Protein AF-A0A6F9AMA6-F1 (afdb_monomer_lite)

Structure (mmCIF, N/CA/C/O backbone):
data_AF-A0A6F9AMA6-F1
#
_entry.id   AF-A0A6F9AMA6-F1
#
loop_
_atom_site.group_PDB
_atom_site.id
_atom_site.type_symbol
_atom_site.label_atom_id
_atom_site.label_alt_id
_atom_site.label_comp_id
_atom_site.label_asym_id
_atom_site.label_entity_id
_atom_site.label_seq_id
_atom_site.pdbx_PDB_ins_code
_atom_site.Cartn_x
_atom_site.Cartn_y
_atom_site.Cartn_z
_atom_site.occupancy
_atom_site.B_iso_or_equiv
_atom_site.auth_seq_id
_atom_site.auth_comp_id
_atom_site.auth_asym_id
_atom_site.auth_atom_id
_atom_site.pdbx_PDB_model_num
ATOM 1 N N . MET A 1 1 ? 34.855 10.807 -24.164 1.00 31.39 1 MET A N 1
ATOM 2 C CA . MET A 1 1 ? 34.578 12.200 -23.757 1.00 31.39 1 MET A CA 1
ATOM 3 C C . MET A 1 1 ? 33.213 12.170 -23.118 1.00 31.39 1 MET A C 1
ATOM 5 O O . MET A 1 1 ? 32.211 12.140 -23.822 1.00 31.39 1 MET A O 1
ATOM 9 N N . ASP A 1 2 ? 33.213 12.041 -21.798 1.00 40.28 2 ASP A N 1
ATOM 10 C CA . ASP A 1 2 ? 32.018 11.778 -21.008 1.00 40.28 2 ASP A CA 1
ATOM 11 C C . ASP A 1 2 ? 31.290 13.099 -20.776 1.00 40.28 2 ASP A C 1
ATOM 13 O O . ASP A 1 2 ? 31.659 13.905 -19.923 1.00 40.28 2 ASP A O 1
ATOM 17 N N . GLY A 1 3 ? 30.286 13.355 -21.613 1.00 43.19 3 GLY A N 1
ATOM 18 C CA . GLY A 1 3 ? 29.369 14.466 -21.419 1.00 43.19 3 GLY A CA 1
ATOM 19 C C . GLY A 1 3 ? 28.413 14.133 -20.281 1.00 43.19 3 GLY A C 1
ATOM 20 O O . GLY A 1 3 ? 27.415 13.451 -20.494 1.00 43.19 3 GLY A O 1
ATOM 21 N N . LEU A 1 4 ? 28.718 14.608 -19.073 1.00 46.81 4 LEU A N 1
ATOM 22 C CA . LEU A 1 4 ? 27.750 14.699 -17.981 1.00 46.81 4 LEU A CA 1
ATOM 23 C C . LEU A 1 4 ? 26.674 15.714 -18.382 1.00 46.81 4 LEU A C 1
ATOM 25 O O . LEU A 1 4 ? 26.827 16.918 -18.174 1.00 46.81 4 LEU A O 1
ATOM 29 N N . ASN A 1 5 ? 25.585 15.234 -18.975 1.00 54.12 5 ASN A N 1
ATOM 30 C CA . ASN A 1 5 ? 24.432 16.078 -19.248 1.00 54.12 5 ASN A CA 1
ATOM 31 C C . ASN A 1 5 ? 23.622 16.229 -17.958 1.00 54.12 5 ASN A C 1
ATOM 33 O O . ASN A 1 5 ? 23.091 15.262 -17.411 1.00 54.12 5 ASN A O 1
ATOM 37 N N . GLN A 1 6 ? 23.534 17.462 -17.460 1.00 54.94 6 GLN A N 1
ATOM 38 C CA . GLN A 1 6 ? 22.714 17.774 -16.287 1.00 54.94 6 GLN A CA 1
ATOM 39 C C . GLN A 1 6 ? 21.224 17.557 -16.580 1.00 54.94 6 GLN A C 1
ATOM 41 O O . GLN A 1 6 ? 20.515 17.038 -15.727 1.00 54.94 6 GLN A O 1
ATOM 46 N N . TYR A 1 7 ? 20.769 17.878 -17.796 1.00 59.38 7 TYR A N 1
ATOM 47 C CA . TYR A 1 7 ? 19.388 17.696 -18.242 1.00 59.38 7 TYR A CA 1
ATOM 48 C C . TYR A 1 7 ? 19.372 17.054 -19.624 1.00 59.38 7 TYR A C 1
ATOM 50 O O . TYR A 1 7 ? 20.029 17.548 -20.542 1.00 59.38 7 TYR A O 1
ATOM 58 N N . LEU A 1 8 ? 18.611 15.972 -19.782 1.00 66.56 8 LEU A N 1
ATOM 59 C CA . LEU A 1 8 ? 18.489 15.276 -21.057 1.00 66.56 8 LEU A CA 1
ATOM 60 C C . LEU A 1 8 ? 17.025 14.925 -21.360 1.00 66.56 8 LEU A C 1
ATOM 62 O O . LEU A 1 8 ? 16.339 14.314 -20.540 1.00 66.56 8 LEU A O 1
ATOM 66 N N . TRP A 1 9 ? 16.561 15.309 -22.553 1.00 64.25 9 TRP A N 1
ATOM 67 C CA . TRP A 1 9 ? 15.231 14.987 -23.077 1.00 64.25 9 TRP A CA 1
ATOM 68 C C . TRP A 1 9 ? 15.382 14.138 -24.331 1.00 64.25 9 TRP A C 1
ATOM 70 O O . TRP A 1 9 ? 15.911 14.609 -25.339 1.00 64.25 9 TRP A O 1
ATOM 80 N N . VAL A 1 10 ? 14.968 12.875 -24.268 1.00 64.94 10 VAL A N 1
ATOM 81 C CA . VAL A 1 10 ? 15.164 11.926 -25.371 1.00 64.94 10 VAL A CA 1
ATOM 82 C C . VAL A 1 10 ? 13.891 11.114 -25.584 1.00 64.94 10 VAL A C 1
ATOM 84 O O . VAL A 1 10 ? 13.162 10.805 -24.647 1.00 64.94 10 VAL A O 1
ATOM 87 N N . ARG A 1 11 ? 13.593 10.781 -26.843 1.00 52.91 11 ARG A N 1
ATOM 88 C CA . ARG A 1 11 ? 12.438 9.942 -27.182 1.00 52.91 11 ARG A CA 1
ATOM 89 C C . ARG A 1 11 ? 12.659 8.491 -26.752 1.00 52.91 11 ARG A C 1
ATOM 91 O O . ARG A 1 11 ? 11.840 7.976 -26.000 1.00 52.91 11 ARG A O 1
ATOM 98 N N . ASP A 1 12 ? 13.783 7.921 -27.179 1.00 56.72 12 ASP A N 1
ATOM 99 C CA . ASP A 1 12 ? 14.223 6.559 -26.886 1.00 56.72 12 ASP A CA 1
ATOM 100 C C . ASP A 1 12 ? 15.689 6.618 -26.431 1.00 56.72 12 ASP A C 1
ATOM 102 O O . ASP A 1 12 ? 16.557 7.071 -27.181 1.00 56.72 12 ASP A O 1
ATOM 106 N N . LEU A 1 13 ? 15.974 6.218 -25.191 1.00 57.41 13 LEU A N 1
ATOM 107 C CA . LEU A 1 13 ? 17.335 6.190 -24.654 1.00 57.41 13 LEU A CA 1
ATOM 108 C C . LEU A 1 13 ? 17.743 4.743 -24.399 1.00 57.41 13 LEU A C 1
ATOM 110 O O . LEU A 1 13 ? 17.116 4.066 -23.591 1.00 57.41 13 LEU A O 1
ATOM 114 N N . MET A 1 14 ? 18.818 4.297 -25.051 1.00 48.88 14 MET A N 1
ATOM 115 C CA . MET A 1 14 ? 19.407 2.989 -24.760 1.00 48.88 14 MET A CA 1
ATOM 116 C C . MET A 1 14 ? 20.525 3.065 -23.713 1.00 48.88 14 MET A C 1
ATOM 118 O O . MET A 1 14 ? 20.631 2.147 -22.924 1.00 48.88 14 MET A O 1
ATOM 122 N N . ASN A 1 15 ? 21.330 4.140 -23.647 1.00 48.31 15 ASN A N 1
ATOM 123 C CA . ASN A 1 15 ? 22.438 4.265 -22.683 1.00 48.31 15 ASN A CA 1
ATOM 124 C C . ASN A 1 15 ? 22.703 5.724 -22.265 1.00 48.31 15 ASN A C 1
ATOM 126 O O . ASN A 1 15 ? 22.689 6.620 -23.110 1.00 48.31 15 ASN A O 1
ATOM 130 N N . GLY A 1 16 ? 23.016 5.951 -20.982 1.00 50.59 16 GLY A N 1
ATOM 131 C CA . GLY A 1 16 ? 23.499 7.236 -20.457 1.00 50.59 16 GLY A CA 1
ATOM 132 C C . GLY A 1 16 ? 23.526 7.301 -18.923 1.00 50.59 16 GLY A C 1
ATOM 133 O O . GLY A 1 16 ? 22.723 6.647 -18.264 1.00 50.59 16 GLY A O 1
ATOM 134 N N . LEU A 1 17 ? 24.439 8.101 -18.360 1.00 52.59 17 LEU A N 1
ATOM 135 C CA . LEU A 1 17 ? 24.443 8.504 -16.947 1.00 52.59 17 LEU A CA 1
ATOM 136 C C . LEU A 1 17 ? 23.973 9.956 -16.867 1.00 52.59 17 LEU A C 1
ATOM 138 O O . LEU A 1 17 ? 24.687 10.850 -17.318 1.00 52.59 17 LEU A O 1
ATOM 142 N N . ASN A 1 18 ? 22.784 10.195 -16.313 1.00 57.78 18 ASN A N 1
ATOM 143 C CA . ASN A 1 18 ? 22.209 11.535 -16.226 1.00 57.78 18 ASN A CA 1
ATOM 144 C C . ASN A 1 18 ? 21.747 11.837 -14.796 1.00 57.78 18 ASN A C 1
ATOM 146 O O . ASN A 1 18 ? 21.212 10.975 -14.098 1.00 57.78 18 ASN A O 1
ATOM 150 N N . GLN A 1 19 ? 21.918 13.088 -14.366 1.00 56.56 19 GLN A N 1
ATOM 151 C CA . GLN A 1 19 ? 21.361 13.546 -13.087 1.00 56.56 19 GLN A CA 1
ATOM 152 C C . GLN A 1 19 ? 19.839 13.708 -13.184 1.00 56.56 19 GLN A C 1
ATOM 154 O O . GLN A 1 19 ? 19.119 13.221 -12.311 1.00 56.56 19 GLN A O 1
ATOM 159 N N . TYR A 1 20 ? 19.361 14.315 -14.278 1.00 61.62 20 TYR A N 1
ATOM 160 C CA . TYR A 1 20 ? 17.943 14.490 -14.585 1.00 61.62 20 TYR A CA 1
ATOM 161 C C . TYR A 1 20 ? 17.642 14.024 -16.008 1.00 61.62 20 TYR A C 1
ATOM 163 O O . TYR A 1 20 ? 18.149 14.581 -16.987 1.00 61.62 20 TYR A O 1
ATOM 171 N N . LEU A 1 21 ? 16.792 13.006 -16.126 1.00 69.75 21 LEU A N 1
ATOM 172 C CA . LEU A 1 21 ? 16.452 12.398 -17.405 1.00 69.75 21 LEU A CA 1
ATOM 173 C C . LEU A 1 21 ? 14.937 12.307 -17.599 1.00 69.75 21 LEU A C 1
ATOM 175 O O . LEU A 1 21 ? 14.209 11.798 -16.744 1.00 69.75 21 LEU A O 1
ATOM 179 N N . TRP A 1 22 ? 14.484 12.758 -18.767 1.00 64.62 22 TRP A N 1
ATOM 180 C CA . TRP A 1 22 ? 13.109 12.604 -19.224 1.00 64.62 22 TRP A CA 1
ATOM 181 C C . TRP A 1 22 ? 13.093 11.772 -20.502 1.00 64.62 22 TRP A C 1
ATOM 183 O O . TRP A 1 22 ? 13.661 12.180 -21.520 1.00 64.62 22 TRP A O 1
ATOM 193 N N . VAL A 1 23 ? 12.439 10.612 -20.449 1.00 66.88 23 VAL A N 1
ATOM 194 C CA . VAL A 1 23 ? 12.288 9.727 -21.613 1.00 66.88 23 VAL A CA 1
ATOM 195 C C . VAL A 1 23 ? 10.825 9.394 -21.811 1.00 66.88 23 VAL A C 1
ATOM 197 O O . VAL A 1 23 ? 10.090 9.183 -20.847 1.00 66.88 23 VAL A O 1
ATOM 200 N N . ARG A 1 24 ? 10.380 9.339 -23.068 1.00 57.91 24 ARG A N 1
ATOM 201 C CA . ARG A 1 24 ? 9.013 8.912 -23.356 1.00 57.91 24 ARG A CA 1
ATOM 202 C C . ARG A 1 24 ? 8.857 7.428 -23.047 1.00 57.91 24 ARG A C 1
ATOM 204 O O . ARG A 1 24 ? 8.093 7.099 -22.149 1.00 57.91 24 ARG A O 1
ATOM 211 N N . ASP A 1 25 ? 9.615 6.572 -23.721 1.00 59.12 25 ASP A N 1
ATOM 212 C CA . ASP A 1 25 ? 9.529 5.123 -23.565 1.00 59.12 25 ASP A CA 1
ATOM 213 C C . ASP A 1 25 ? 10.938 4.561 -23.283 1.00 59.12 25 ASP A C 1
ATOM 215 O O . ASP A 1 25 ? 11.895 4.867 -23.993 1.00 59.12 25 ASP A O 1
ATOM 219 N N . LEU A 1 26 ? 11.090 3.771 -22.212 1.00 60.94 26 LEU A N 1
ATOM 220 C CA . LEU A 1 26 ? 12.363 3.140 -21.846 1.00 60.94 26 LEU A CA 1
ATOM 221 C C . LEU A 1 26 ? 12.225 1.617 -21.965 1.00 60.94 26 LEU A C 1
ATOM 223 O O . LEU A 1 26 ? 11.646 0.965 -21.093 1.00 60.94 26 LEU A O 1
ATOM 227 N N . MET A 1 27 ? 12.738 1.051 -23.061 1.00 53.25 27 MET A N 1
ATOM 228 C CA . MET A 1 27 ? 12.707 -0.391 -23.326 1.00 53.25 27 MET A CA 1
ATOM 229 C C . MET A 1 27 ? 14.087 -1.013 -23.110 1.00 53.25 27 MET A C 1
ATOM 231 O O . MET A 1 27 ? 15.073 -0.590 -23.706 1.00 53.25 27 MET A O 1
ATOM 235 N N . ASN A 1 28 ? 14.144 -2.037 -22.261 1.00 49.50 28 ASN A N 1
ATOM 236 C CA . ASN A 1 28 ? 15.360 -2.785 -21.968 1.00 49.50 28 ASN A CA 1
ATOM 237 C C . ASN A 1 28 ? 15.582 -3.824 -23.081 1.00 49.50 28 ASN A C 1
ATOM 239 O O . ASN A 1 28 ? 14.864 -4.823 -23.126 1.00 49.50 28 ASN A O 1
ATOM 243 N N . VAL A 1 29 ? 16.537 -3.601 -23.988 1.00 31.64 29 VAL A N 1
ATOM 244 C CA . VAL A 1 29 ? 16.927 -4.616 -24.979 1.00 31.64 29 VAL A CA 1
ATOM 245 C C . VAL A 1 29 ? 18.141 -5.372 -24.446 1.00 31.64 29 VAL A C 1
ATOM 247 O O . VAL A 1 29 ? 19.273 -4.927 -24.586 1.00 31.64 29 VAL A O 1
ATOM 250 N N . ASN A 1 30 ? 17.849 -6.545 -23.888 1.00 28.45 30 ASN A N 1
ATOM 251 C CA . ASN A 1 30 ? 18.756 -7.659 -23.620 1.00 28.45 30 ASN A CA 1
ATOM 252 C C . ASN A 1 30 ? 19.830 -7.497 -22.533 1.00 28.45 30 ASN A C 1
ATOM 254 O O . ASN A 1 30 ? 20.287 -6.422 -22.165 1.00 28.45 30 ASN A O 1
ATOM 258 N N . GLU A 1 31 ? 20.176 -8.661 -21.993 1.00 32.56 31 GLU A N 1
ATOM 259 C CA . GLU A 1 31 ? 21.103 -8.957 -20.908 1.00 32.56 31 GLU A CA 1
ATOM 260 C C . GLU A 1 31 ? 22.515 -8.390 -21.124 1.00 32.56 31 GLU A C 1
ATOM 262 O O . GLU A 1 31 ? 23.462 -9.102 -21.427 1.00 32.56 31 GLU A O 1
ATOM 267 N N . THR A 1 32 ? 22.685 -7.098 -20.889 1.00 27.45 32 THR A N 1
ATOM 268 C CA . THR A 1 32 ? 23.928 -6.509 -20.387 1.00 27.45 32 THR A CA 1
ATOM 269 C C . THR A 1 32 ? 23.502 -5.364 -19.495 1.00 27.45 32 THR A C 1
ATOM 271 O O . THR A 1 32 ? 22.968 -4.384 -19.998 1.00 27.45 32 THR A O 1
ATOM 274 N N . SER A 1 33 ? 23.657 -5.539 -18.181 1.00 32.12 33 SER A N 1
ATOM 275 C CA . SER A 1 33 ? 23.387 -4.576 -17.105 1.00 32.12 33 SER A CA 1
ATOM 276 C C . SER A 1 33 ? 23.297 -3.105 -17.551 1.00 32.12 33 SER A C 1
ATOM 278 O O . SER A 1 33 ? 24.264 -2.350 -17.427 1.00 32.12 33 SER A O 1
ATOM 280 N N . MET A 1 34 ? 22.129 -2.666 -18.029 1.00 34.59 34 MET A N 1
ATOM 281 C CA . MET A 1 34 ? 21.830 -1.250 -18.241 1.00 34.59 34 MET A CA 1
ATOM 282 C C . MET A 1 34 ? 21.480 -0.635 -16.883 1.00 34.59 34 MET A C 1
ATOM 284 O O . MET A 1 34 ? 20.354 -0.228 -16.609 1.00 34.59 34 MET A O 1
ATOM 288 N N . ASN A 1 35 ? 22.472 -0.609 -15.992 1.00 42.50 35 ASN A N 1
ATOM 289 C CA . ASN A 1 35 ? 22.416 0.062 -14.699 1.00 42.50 35 ASN A CA 1
ATOM 290 C C . ASN A 1 35 ? 22.639 1.562 -14.921 1.00 42.50 35 ASN A C 1
ATOM 292 O O . ASN A 1 35 ? 23.658 2.119 -14.516 1.00 42.50 35 ASN A O 1
ATOM 296 N N . GLY A 1 36 ? 21.709 2.221 -15.612 1.00 46.59 36 GLY A N 1
ATOM 297 C CA . GLY A 1 36 ? 21.669 3.676 -15.624 1.00 46.59 36 GLY A CA 1
ATOM 298 C C . GLY A 1 36 ? 21.341 4.159 -14.215 1.00 46.59 36 GLY A C 1
ATOM 299 O O . GLY A 1 36 ? 20.173 4.193 -13.844 1.00 46.59 36 GLY A O 1
ATOM 300 N N . LEU A 1 37 ? 22.361 4.491 -13.418 1.00 51.06 37 LEU A N 1
ATOM 301 C CA . LEU A 1 37 ? 22.199 5.143 -12.119 1.00 51.06 37 LEU A CA 1
ATOM 302 C C . LEU A 1 37 ? 21.712 6.576 -12.354 1.00 51.06 37 LEU A C 1
ATOM 304 O O . LEU A 1 37 ? 22.512 7.510 -12.400 1.00 51.06 37 LEU A O 1
ATOM 308 N N . ASN A 1 38 ? 20.405 6.754 -12.527 1.00 58.25 38 ASN A N 1
ATOM 309 C CA . ASN A 1 38 ? 19.815 8.084 -12.569 1.00 58.25 38 ASN A CA 1
ATOM 310 C C . ASN A 1 38 ? 19.419 8.497 -11.152 1.00 58.25 38 ASN A C 1
ATOM 312 O O . ASN A 1 38 ? 18.772 7.743 -10.415 1.00 58.25 38 ASN A O 1
ATOM 316 N N . GLN A 1 39 ? 19.805 9.715 -10.772 1.00 62.75 39 GLN A N 1
ATOM 317 C CA . GLN A 1 39 ? 19.333 10.305 -9.521 1.00 62.75 39 GLN A CA 1
ATOM 318 C C . GLN A 1 39 ? 17.832 10.592 -9.630 1.00 62.75 39 GLN A C 1
ATOM 320 O O . GLN A 1 39 ? 17.076 10.160 -8.764 1.00 62.75 39 GLN A O 1
ATOM 325 N N . TYR A 1 40 ? 17.395 11.209 -10.735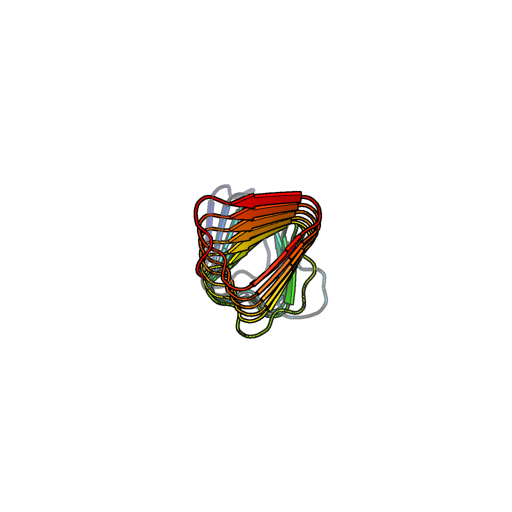 1.00 66.50 40 TYR A N 1
ATOM 326 C CA . TYR A 1 40 ? 15.989 11.504 -11.015 1.00 66.50 40 TYR A CA 1
ATOM 327 C C . TYR A 1 40 ? 15.594 11.079 -12.429 1.00 66.50 40 TYR A C 1
ATOM 329 O O . TYR A 1 40 ? 16.163 11.546 -13.420 1.00 66.50 40 TYR A O 1
ATOM 337 N N . LEU A 1 41 ? 14.575 10.225 -12.521 1.00 71.62 41 LEU A N 1
ATOM 338 C CA . LEU A 1 41 ? 14.062 9.712 -13.786 1.00 71.62 41 LEU A CA 1
ATOM 339 C C . LEU A 1 41 ? 12.547 9.924 -13.896 1.00 71.62 41 LEU A C 1
ATOM 341 O O . LEU A 1 41 ? 11.793 9.525 -13.007 1.00 71.62 41 LEU A O 1
ATOM 345 N N . TRP A 1 42 ? 12.103 10.512 -15.011 1.00 72.25 42 TRP A N 1
ATOM 346 C CA . TRP A 1 42 ? 10.689 10.574 -15.387 1.00 72.25 42 TRP A CA 1
ATOM 347 C C . TRP A 1 42 ? 10.455 9.837 -16.699 1.00 72.25 42 TRP A C 1
ATOM 349 O O . TRP A 1 42 ? 11.038 10.192 -17.727 1.00 72.25 42 TRP A O 1
ATOM 359 N N . VAL A 1 43 ? 9.610 8.807 -16.662 1.00 71.00 43 VAL A N 1
ATOM 360 C CA . VAL A 1 43 ? 9.350 7.947 -17.822 1.00 71.00 43 VAL A CA 1
ATOM 361 C C . VAL A 1 43 ? 7.872 7.601 -17.922 1.00 71.00 43 VAL A C 1
ATOM 363 O O . VAL A 1 43 ? 7.168 7.525 -16.919 1.00 71.00 43 VAL A O 1
ATOM 366 N N . ARG A 1 44 ? 7.356 7.365 -19.131 1.00 66.56 44 ARG A N 1
ATOM 367 C CA . ARG A 1 44 ? 6.000 6.826 -19.271 1.00 66.56 44 ARG A CA 1
ATOM 368 C C . ARG A 1 44 ? 5.953 5.354 -18.867 1.00 66.56 44 ARG A C 1
ATOM 370 O O . ARG A 1 44 ? 5.197 5.006 -17.970 1.00 66.56 44 ARG A O 1
ATOM 377 N N . THR A 1 45 ? 6.768 4.519 -19.499 1.00 63.00 45 THR A N 1
ATOM 378 C CA . THR A 1 45 ? 6.826 3.072 -19.262 1.00 63.00 45 THR A CA 1
ATOM 379 C C . THR A 1 45 ? 8.253 2.612 -18.990 1.00 63.00 45 THR A C 1
ATOM 381 O O . THR A 1 45 ? 9.153 2.926 -19.772 1.00 63.00 45 THR A O 1
ATOM 384 N N . SER A 1 46 ? 8.460 1.841 -17.922 1.00 66.19 46 SER A N 1
ATOM 385 C CA . SER A 1 46 ? 9.747 1.201 -17.621 1.00 66.19 46 SER A CA 1
ATOM 386 C C . SER A 1 46 ? 9.557 -0.297 -17.378 1.00 66.19 46 SER A C 1
ATOM 388 O O . SER A 1 46 ? 8.614 -0.726 -16.713 1.00 66.19 46 SER A O 1
ATOM 390 N N . MET A 1 47 ? 10.449 -1.110 -17.945 1.00 59.03 47 MET A N 1
ATOM 391 C CA . MET A 1 47 ? 10.378 -2.563 -17.784 1.00 59.03 47 MET A CA 1
ATOM 392 C C . MET A 1 47 ? 11.232 -3.050 -16.610 1.00 59.03 47 MET A C 1
ATOM 394 O O . MET A 1 47 ? 10.730 -3.817 -15.796 1.00 59.03 47 MET A O 1
ATOM 398 N N . ASN A 1 48 ? 12.473 -2.558 -16.502 1.00 60.50 48 ASN A N 1
ATOM 399 C CA . ASN A 1 48 ? 13.402 -2.789 -15.393 1.00 60.50 48 ASN A CA 1
ATOM 400 C C . ASN A 1 48 ? 14.196 -1.496 -15.132 1.00 60.50 48 ASN A C 1
ATOM 402 O O . ASN A 1 48 ? 14.614 -0.841 -16.087 1.00 60.50 48 ASN A O 1
ATOM 406 N N . GLY A 1 49 ? 14.448 -1.137 -13.869 1.00 58.25 49 GLY A N 1
ATOM 407 C CA . GLY A 1 49 ? 15.285 0.023 -13.549 1.00 58.25 49 GLY A CA 1
ATOM 408 C C . GLY A 1 49 ? 15.748 0.093 -12.094 1.00 58.25 49 GLY A C 1
ATOM 409 O O . GLY A 1 49 ? 15.037 -0.353 -11.190 1.00 58.25 49 GLY A O 1
ATOM 410 N N . LEU A 1 50 ? 16.937 0.676 -11.906 1.00 63.34 50 LEU A N 1
ATOM 411 C CA . LEU A 1 50 ? 17.569 0.991 -10.622 1.00 63.34 50 LEU A CA 1
ATOM 412 C C . LEU A 1 50 ? 17.737 2.510 -10.507 1.00 63.34 50 LEU A C 1
ATOM 414 O O . LEU A 1 50 ? 18.685 3.061 -11.063 1.00 63.34 50 LEU A O 1
ATOM 418 N N . ASN A 1 51 ? 16.837 3.193 -9.797 1.00 66.75 51 ASN A N 1
ATOM 419 C CA . ASN A 1 51 ? 16.921 4.647 -9.615 1.00 66.75 51 ASN A CA 1
ATOM 420 C C . ASN A 1 51 ? 16.818 5.033 -8.140 1.00 66.75 51 ASN A C 1
ATOM 422 O O . ASN A 1 51 ? 16.191 4.346 -7.333 1.00 66.75 51 ASN A O 1
ATOM 426 N N . GLN A 1 52 ? 17.395 6.180 -7.787 1.00 68.56 52 GLN A N 1
ATOM 427 C CA . GLN A 1 52 ? 17.139 6.769 -6.472 1.00 68.56 52 GLN A CA 1
ATOM 428 C C . GLN A 1 52 ? 15.711 7.321 -6.415 1.00 68.56 52 GLN A C 1
ATOM 430 O O . GLN A 1 52 ? 14.948 6.941 -5.527 1.00 68.56 52 GLN A O 1
ATOM 435 N N . TYR A 1 53 ? 15.321 8.122 -7.413 1.00 72.12 53 TYR A N 1
ATOM 436 C CA . TYR A 1 53 ? 13.971 8.662 -7.558 1.00 72.12 53 TYR A CA 1
ATOM 437 C C . TYR A 1 53 ? 13.410 8.352 -8.947 1.00 72.12 53 TYR A C 1
ATOM 439 O O . TYR A 1 53 ? 13.935 8.815 -9.963 1.00 72.12 53 TYR A O 1
ATOM 447 N N . LEU A 1 54 ? 12.311 7.598 -8.992 1.00 74.88 54 LEU A N 1
ATOM 448 C CA . LEU A 1 54 ? 11.595 7.282 -10.226 1.00 74.88 54 LEU A CA 1
ATOM 449 C C . LEU A 1 54 ? 10.156 7.794 -10.159 1.00 74.88 54 LEU A C 1
ATOM 451 O O . LEU A 1 54 ? 9.398 7.450 -9.252 1.00 74.88 54 LEU A O 1
ATOM 455 N N . TRP A 1 55 ? 9.774 8.577 -11.163 1.00 76.69 55 TRP A N 1
ATOM 456 C CA . TRP A 1 55 ? 8.384 8.852 -11.499 1.00 76.69 55 TRP A CA 1
ATOM 457 C C . TRP A 1 55 ? 8.033 8.136 -12.790 1.00 76.69 55 TRP A C 1
ATOM 459 O O . TRP A 1 55 ? 8.660 8.351 -13.830 1.00 76.69 55 TRP A O 1
ATOM 469 N N . VAL A 1 56 ? 7.008 7.300 -12.731 1.00 73.38 56 VAL A N 1
ATOM 470 C CA . VAL A 1 56 ? 6.624 6.486 -13.873 1.00 73.38 56 VAL A CA 1
ATOM 471 C C . VAL A 1 56 ? 5.123 6.299 -13.947 1.00 73.38 56 VAL A C 1
ATOM 473 O O . VAL A 1 56 ? 4.431 6.324 -12.932 1.00 73.38 56 VAL A O 1
ATOM 476 N N . ARG A 1 57 ? 4.578 6.165 -15.157 1.00 73.00 57 ARG A N 1
ATOM 477 C CA . ARG A 1 57 ? 3.172 5.780 -15.280 1.00 73.00 57 ARG A CA 1
ATOM 478 C C . ARG A 1 57 ? 3.038 4.291 -14.986 1.00 73.00 57 ARG A C 1
ATOM 480 O O . ARG A 1 57 ? 2.391 3.947 -14.005 1.00 73.00 57 ARG A O 1
ATOM 487 N N . ASP A 1 58 ? 3.728 3.471 -15.771 1.00 69.44 58 ASP A N 1
ATOM 488 C CA . ASP A 1 58 ? 3.580 2.019 -15.740 1.00 69.44 58 ASP A CA 1
ATOM 489 C C . ASP A 1 58 ? 4.949 1.346 -15.569 1.00 69.44 58 ASP A C 1
ATOM 491 O O . ASP A 1 58 ? 5.873 1.605 -16.354 1.00 69.44 58 ASP A O 1
ATOM 495 N N . THR A 1 59 ? 5.089 0.474 -14.566 1.00 68.69 59 THR A N 1
ATOM 496 C CA . THR A 1 59 ? 6.291 -0.357 -14.392 1.00 68.69 59 THR A CA 1
ATOM 497 C C . THR A 1 59 ? 5.998 -1.819 -14.136 1.00 68.69 59 THR A C 1
ATOM 499 O O . THR A 1 59 ? 5.151 -2.182 -13.321 1.00 68.69 59 THR A O 1
ATOM 502 N N . MET A 1 60 ? 6.772 -2.678 -14.804 1.00 63.62 60 MET A N 1
ATOM 503 C CA . MET A 1 60 ? 6.745 -4.110 -14.513 1.00 63.62 60 MET A CA 1
ATOM 504 C C . MET A 1 60 ? 7.635 -4.459 -13.325 1.00 63.62 60 MET A C 1
ATOM 506 O O . MET A 1 60 ? 7.105 -4.976 -12.347 1.00 63.62 60 MET A O 1
ATOM 510 N N . ASN A 1 61 ? 8.929 -4.118 -13.373 1.00 63.38 61 ASN A N 1
ATOM 511 C CA . ASN A 1 61 ? 9.876 -4.360 -12.285 1.00 63.38 61 ASN A CA 1
ATOM 512 C C . ASN A 1 61 ? 10.629 -3.079 -11.906 1.00 63.38 61 ASN A C 1
ATOM 514 O O . ASN A 1 61 ? 11.220 -2.411 -12.759 1.00 63.38 61 ASN A O 1
ATOM 518 N N . GLY A 1 62 ? 10.665 -2.757 -10.613 1.00 62.47 62 GLY A N 1
ATOM 519 C CA . GLY A 1 62 ? 11.408 -1.604 -10.102 1.00 62.47 62 GLY A CA 1
ATOM 520 C C . GLY A 1 62 ? 12.160 -1.901 -8.810 1.00 62.47 62 GLY A C 1
ATOM 521 O O . GLY A 1 62 ? 11.587 -2.455 -7.872 1.00 62.47 62 GLY A O 1
ATOM 522 N N . LEU A 1 63 ? 13.428 -1.491 -8.767 1.00 65.50 63 LEU A N 1
ATOM 523 C CA . LEU A 1 63 ? 14.246 -1.435 -7.558 1.00 65.50 63 LEU A CA 1
ATOM 524 C C . LEU A 1 63 ? 14.626 0.026 -7.310 1.00 65.50 63 LEU A C 1
ATOM 526 O O . LEU A 1 63 ? 15.616 0.509 -7.856 1.00 65.50 63 LEU A O 1
ATOM 530 N N . ASN A 1 64 ? 13.829 0.757 -6.531 1.00 69.31 64 ASN A N 1
ATOM 531 C CA . ASN A 1 64 ? 14.084 2.177 -6.284 1.00 69.31 64 ASN A CA 1
ATOM 532 C C . ASN A 1 64 ? 14.069 2.509 -4.793 1.00 69.31 64 ASN A C 1
ATOM 534 O O . ASN A 1 64 ? 13.368 1.883 -4.001 1.00 69.31 64 ASN A O 1
ATOM 538 N N . GLN A 1 65 ? 14.814 3.541 -4.399 1.00 71.44 65 GLN A N 1
ATOM 539 C CA . GLN A 1 65 ? 14.665 4.087 -3.046 1.00 71.44 65 GLN A CA 1
ATOM 540 C C . GLN A 1 65 ? 13.304 4.779 -2.912 1.00 71.44 65 GLN A C 1
ATOM 542 O O . GLN A 1 65 ? 12.556 4.481 -1.983 1.00 71.44 65 GLN A O 1
ATOM 547 N N . TYR A 1 66 ? 12.948 5.611 -3.895 1.00 76.25 66 TYR A N 1
ATOM 548 C CA . TYR A 1 66 ? 11.666 6.302 -3.982 1.00 76.25 66 TYR A CA 1
ATOM 549 C C . TYR A 1 66 ? 11.016 6.058 -5.343 1.00 76.25 66 TYR A C 1
ATOM 551 O O . TYR A 1 66 ? 11.560 6.430 -6.386 1.00 76.25 66 TYR A O 1
ATOM 559 N N . LEU A 1 67 ? 9.822 5.468 -5.332 1.00 76.94 67 LEU A N 1
ATOM 560 C CA . LEU A 1 67 ? 9.028 5.221 -6.530 1.00 76.94 67 LEU A CA 1
ATOM 561 C C . LEU A 1 67 ? 7.656 5.879 -6.409 1.00 76.94 67 LEU A C 1
ATOM 563 O O . LEU A 1 67 ? 6.909 5.618 -5.470 1.00 76.94 67 LEU A O 1
ATOM 567 N N . TRP A 1 68 ? 7.311 6.696 -7.398 1.00 79.00 68 TRP A N 1
ATOM 568 C CA . TRP A 1 68 ? 5.947 7.145 -7.652 1.00 79.00 68 TRP A CA 1
ATOM 569 C C . TRP A 1 68 ? 5.458 6.528 -8.946 1.00 79.00 68 TRP A C 1
ATOM 571 O O . TRP A 1 68 ? 6.051 6.733 -10.007 1.00 79.00 68 TRP A O 1
ATOM 581 N N . VAL A 1 69 ? 4.369 5.780 -8.849 1.00 74.56 69 VAL A N 1
ATOM 582 C CA . VAL A 1 69 ? 3.853 4.994 -9.960 1.00 74.56 69 VAL A CA 1
ATOM 583 C C . VAL A 1 69 ? 2.334 5.036 -10.003 1.00 74.56 69 VAL A C 1
ATOM 585 O O . VAL A 1 69 ? 1.668 5.151 -8.974 1.00 74.56 69 VAL A O 1
ATOM 588 N N . ARG A 1 70 ? 1.760 5.001 -11.207 1.00 75.69 70 ARG A N 1
ATOM 589 C CA . ARG A 1 70 ? 0.317 4.784 -11.332 1.00 75.69 70 ARG A CA 1
ATOM 590 C C . ARG A 1 70 ? 0.011 3.305 -11.169 1.00 75.69 70 ARG A C 1
ATOM 592 O O . ARG A 1 70 ? -0.728 2.980 -10.250 1.00 75.69 70 ARG A O 1
ATOM 599 N N . ASP A 1 71 ? 0.630 2.486 -12.016 1.00 69.75 71 ASP A N 1
ATOM 600 C CA . ASP A 1 71 ? 0.420 1.048 -12.112 1.00 69.75 71 ASP A CA 1
ATOM 601 C C . ASP A 1 71 ? 1.765 0.308 -11.998 1.00 69.75 71 ASP A C 1
ATOM 603 O O . ASP A 1 71 ? 2.659 0.461 -12.834 1.00 69.75 71 ASP A O 1
ATOM 607 N N . LEU A 1 72 ? 1.920 -0.489 -10.941 1.00 69.00 72 LEU A N 1
ATOM 608 C CA . LEU A 1 72 ? 3.102 -1.325 -10.698 1.00 69.00 72 LEU A CA 1
ATOM 609 C C . LEU A 1 72 ? 2.696 -2.802 -10.673 1.00 69.00 72 LEU A C 1
ATOM 611 O O . LEU A 1 72 ? 1.626 -3.152 -10.181 1.00 69.00 72 LEU A O 1
ATOM 615 N N . MET A 1 73 ? 3.543 -3.687 -11.190 1.00 64.75 73 MET A N 1
ATOM 616 C CA . MET A 1 73 ? 3.305 -5.132 -11.101 1.00 64.75 73 MET A CA 1
ATOM 617 C C . MET A 1 73 ? 4.142 -5.774 -9.985 1.00 64.75 73 MET A C 1
ATOM 619 O O . MET A 1 73 ? 3.600 -6.435 -9.095 1.00 64.75 73 MET A O 1
ATOM 623 N N . ILE A 1 74 ? 5.461 -5.560 -10.007 1.00 64.56 74 ILE A N 1
ATOM 624 C CA . ILE A 1 74 ? 6.435 -6.147 -9.078 1.00 64.56 74 ILE A CA 1
ATOM 625 C C . ILE A 1 74 ? 7.484 -5.087 -8.711 1.00 64.56 74 ILE A C 1
ATOM 627 O O . ILE A 1 74 ? 7.983 -4.353 -9.563 1.00 64.56 74 ILE A O 1
ATOM 631 N N . GLY A 1 75 ? 7.873 -5.000 -7.439 1.00 63.59 75 GLY A N 1
ATOM 632 C CA . GLY A 1 75 ? 8.958 -4.098 -7.047 1.00 63.59 75 GLY A CA 1
ATOM 633 C C . GLY A 1 75 ? 9.428 -4.261 -5.609 1.00 63.59 75 GLY A C 1
ATOM 634 O O . GLY A 1 75 ? 8.661 -4.670 -4.739 1.00 63.59 75 GLY A O 1
ATOM 635 N N . LEU A 1 76 ? 10.694 -3.918 -5.370 1.00 65.12 76 LEU A N 1
ATOM 636 C CA . LEU A 1 76 ? 11.256 -3.759 -4.028 1.00 65.12 76 LEU A CA 1
ATOM 637 C C . LEU A 1 76 ? 11.674 -2.302 -3.880 1.00 65.12 76 LEU A C 1
ATOM 639 O O . LEU A 1 76 ? 12.661 -1.878 -4.484 1.00 65.12 76 LEU A O 1
ATOM 643 N N . ASN A 1 77 ? 10.921 -1.530 -3.102 1.00 70.44 77 ASN A N 1
ATOM 644 C CA . ASN A 1 77 ? 11.229 -0.126 -2.866 1.00 70.44 77 ASN A CA 1
ATOM 645 C C . ASN A 1 77 ? 11.232 0.191 -1.372 1.00 70.44 77 ASN A C 1
ATOM 647 O O . ASN A 1 77 ? 10.475 -0.384 -0.591 1.00 70.44 77 ASN A O 1
ATOM 651 N N . GLN A 1 78 ? 12.074 1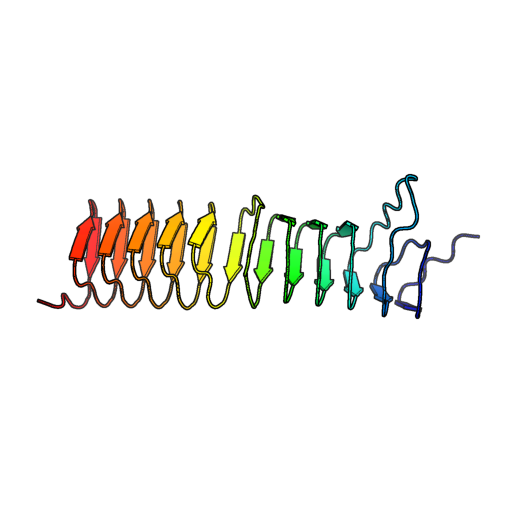.137 -0.960 1.00 69.56 78 GLN A N 1
ATOM 652 C CA . GLN A 1 78 ? 12.021 1.633 0.419 1.00 69.56 78 GLN A CA 1
ATOM 653 C C . GLN A 1 78 ? 10.755 2.469 0.625 1.00 69.56 78 GLN A C 1
ATOM 655 O O . GLN A 1 78 ? 10.001 2.221 1.564 1.00 69.56 78 GLN A O 1
ATOM 660 N N . TYR A 1 79 ? 10.484 3.385 -0.307 1.00 75.81 79 TYR A N 1
ATOM 661 C CA . TYR A 1 79 ? 9.296 4.226 -0.337 1.00 75.81 79 TYR A CA 1
ATOM 662 C C . TYR A 1 79 ? 8.575 4.070 -1.668 1.00 75.81 79 TYR A C 1
ATOM 664 O O . TYR A 1 79 ? 9.124 4.360 -2.734 1.00 75.81 79 TYR A O 1
ATOM 672 N N . LEU A 1 80 ? 7.322 3.645 -1.599 1.00 77.00 80 LEU A N 1
ATOM 673 C CA . LEU A 1 80 ? 6.473 3.460 -2.759 1.00 77.00 80 LEU A CA 1
ATOM 674 C C . LEU A 1 80 ? 5.189 4.273 -2.600 1.00 77.00 80 LEU A C 1
ATOM 676 O O . LEU A 1 80 ? 4.501 4.173 -1.591 1.00 77.00 80 LEU A O 1
ATOM 680 N N . CYS A 1 81 ? 4.855 5.061 -3.614 1.00 78.50 81 CYS A N 1
ATOM 681 C CA . CYS A 1 81 ? 3.584 5.754 -3.736 1.00 78.50 81 CYS A CA 1
ATOM 682 C C . CYS A 1 81 ? 2.879 5.256 -4.995 1.00 78.50 81 CYS A C 1
ATOM 684 O O . CYS A 1 81 ? 3.388 5.443 -6.105 1.00 78.50 81 CYS A O 1
ATOM 686 N N . VAL A 1 82 ? 1.723 4.619 -4.820 1.00 74.19 82 VAL A N 1
ATOM 687 C CA . VAL A 1 82 ? 0.938 4.055 -5.919 1.00 74.19 82 VAL A CA 1
ATOM 688 C C . VAL A 1 82 ? -0.448 4.659 -5.939 1.00 74.19 82 VAL A C 1
ATOM 690 O O . VAL A 1 82 ? -1.083 4.838 -4.899 1.00 74.19 82 VAL A O 1
ATOM 693 N N . ARG A 1 83 ? -0.940 4.972 -7.136 1.00 71.31 83 ARG A N 1
ATOM 694 C CA . ARG A 1 83 ? -2.339 5.370 -7.280 1.00 71.31 83 ARG A CA 1
ATOM 695 C C . ARG A 1 83 ? -3.251 4.152 -7.195 1.00 71.31 83 ARG A C 1
ATOM 697 O O . ARG A 1 83 ? -4.082 4.119 -6.293 1.00 71.31 83 ARG A O 1
ATOM 704 N N . ASP A 1 84 ? -3.043 3.179 -8.079 1.00 63.91 84 ASP A N 1
ATOM 705 C CA . ASP A 1 84 ? -3.925 2.029 -8.246 1.00 63.91 84 ASP A CA 1
ATOM 706 C C . ASP A 1 84 ? -3.110 0.724 -8.218 1.00 63.91 84 ASP A C 1
ATOM 708 O O . ASP A 1 84 ? -2.099 0.567 -8.902 1.00 63.91 84 ASP A O 1
ATOM 712 N N . ILE A 1 85 ? -3.535 -0.228 -7.385 1.00 59.53 85 ILE A N 1
ATOM 713 C CA . ILE A 1 85 ? -2.863 -1.521 -7.218 1.00 59.53 85 ILE A CA 1
ATOM 714 C C . ILE A 1 85 ? -3.841 -2.624 -7.587 1.00 59.53 85 ILE A C 1
ATOM 716 O O . ILE A 1 85 ? -4.699 -2.984 -6.785 1.00 59.53 85 ILE A O 1
ATOM 720 N N . MET A 1 86 ? -3.698 -3.203 -8.781 1.00 52.38 86 MET A N 1
ATOM 721 C CA . MET A 1 86 ? -4.497 -4.379 -9.152 1.00 52.38 86 MET A CA 1
ATOM 722 C C . MET A 1 86 ? -3.852 -5.697 -8.709 1.00 52.38 86 MET A C 1
ATOM 724 O O . MET A 1 86 ? -4.544 -6.598 -8.241 1.00 52.38 86 MET A O 1
ATOM 728 N N . ARG A 1 87 ? -2.525 -5.817 -8.818 1.00 52.00 87 ARG A N 1
ATOM 729 C CA . ARG A 1 87 ? -1.733 -6.949 -8.316 1.00 52.00 87 ARG A CA 1
ATOM 730 C C . ARG A 1 87 ? -0.340 -6.445 -7.977 1.00 52.00 87 ARG A C 1
ATOM 732 O O . ARG A 1 87 ? 0.384 -6.025 -8.872 1.00 52.00 87 ARG A O 1
ATOM 739 N N . HIS A 1 88 ? 0.030 -6.485 -6.705 1.00 55.50 88 HIS A N 1
ATOM 740 C CA . HIS A 1 88 ? 1.407 -6.25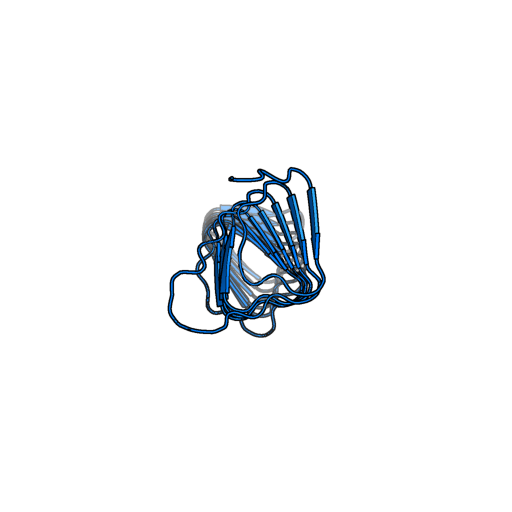0 -6.294 1.00 55.50 88 HIS A CA 1
ATOM 741 C C . HIS A 1 88 ? 1.978 -7.489 -5.637 1.00 55.50 88 HIS A C 1
ATOM 743 O O . HIS A 1 88 ? 1.425 -8.010 -4.669 1.00 55.50 88 HIS A O 1
ATOM 749 N N . HIS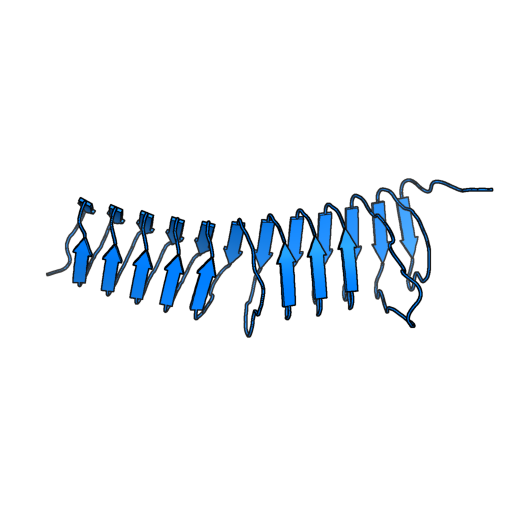 A 1 89 ? 3.128 -7.906 -6.150 1.00 54.94 89 HIS A N 1
ATOM 750 C CA . HIS A 1 89 ? 4.012 -8.859 -5.502 1.00 54.94 89 HIS A CA 1
ATOM 751 C C . HIS A 1 89 ? 5.337 -8.136 -5.251 1.00 54.94 89 HIS A C 1
ATOM 753 O O . HIS A 1 89 ? 6.178 -8.031 -6.138 1.00 54.94 89 HIS A O 1
ATOM 759 N N . GLY A 1 90 ? 5.489 -7.548 -4.065 1.00 57.44 90 GLY A N 1
ATOM 760 C CA . GLY A 1 90 ? 6.651 -6.733 -3.724 1.00 57.44 90 GLY A CA 1
ATOM 761 C C . GLY A 1 90 ? 6.775 -6.505 -2.223 1.00 57.44 90 GLY A C 1
ATOM 762 O O . GLY A 1 90 ? 5.767 -6.458 -1.523 1.00 57.44 90 GLY A O 1
ATOM 763 N N . LEU A 1 91 ? 8.008 -6.377 -1.735 1.00 59.72 91 LEU A N 1
ATOM 764 C CA . LEU A 1 91 ? 8.307 -5.993 -0.354 1.00 59.72 91 LEU A CA 1
ATOM 765 C C . LEU A 1 91 ? 8.662 -4.507 -0.341 1.00 59.72 91 LEU A C 1
ATOM 767 O O . LEU A 1 91 ? 9.693 -4.121 -0.892 1.00 59.72 91 LEU A O 1
ATOM 771 N N . ASN A 1 92 ? 7.823 -3.685 0.292 1.00 69.06 92 ASN A N 1
ATOM 772 C CA . ASN A 1 92 ? 8.117 -2.271 0.510 1.00 69.06 92 ASN A CA 1
ATOM 773 C C . ASN A 1 92 ? 8.110 -1.951 2.007 1.00 69.06 92 ASN A C 1
ATOM 775 O O . ASN A 1 92 ? 7.275 -2.466 2.754 1.00 69.06 92 ASN A O 1
ATOM 779 N N . GLN A 1 93 ? 9.047 -1.109 2.450 1.00 68.44 93 GLN A N 1
ATOM 780 C CA . GLN A 1 93 ? 9.090 -0.676 3.852 1.00 68.44 93 GLN A CA 1
ATOM 781 C C . GLN A 1 93 ? 7.966 0.322 4.135 1.00 68.44 93 GLN A C 1
ATOM 783 O O . GLN A 1 93 ? 7.194 0.116 5.070 1.00 68.44 93 GLN A O 1
ATOM 788 N N . TYR A 1 94 ? 7.839 1.345 3.285 1.00 76.19 94 TYR A N 1
ATOM 789 C CA . TYR A 1 94 ? 6.802 2.368 3.344 1.00 76.19 94 TYR A CA 1
ATOM 790 C C . TYR A 1 94 ? 5.991 2.374 2.055 1.00 76.19 94 TYR A C 1
ATOM 792 O O . TYR A 1 94 ? 6.531 2.585 0.966 1.00 76.19 94 TYR A O 1
ATOM 800 N N . LEU A 1 95 ? 4.683 2.184 2.185 1.00 78.31 95 LEU A N 1
ATOM 801 C CA . LEU A 1 95 ? 3.761 2.186 1.062 1.00 78.31 95 LEU A CA 1
ATOM 802 C C . LEU A 1 95 ? 2.658 3.224 1.278 1.00 78.31 95 LEU A C 1
ATOM 804 O O . LEU A 1 95 ? 1.994 3.214 2.311 1.00 78.31 95 LEU A O 1
ATOM 808 N N . TRP A 1 96 ? 2.434 4.082 0.285 1.00 80.75 96 TRP A N 1
ATOM 809 C CA . TRP A 1 96 ? 1.242 4.913 0.174 1.00 80.75 96 TRP A CA 1
ATOM 810 C C . TRP A 1 96 ? 0.391 4.437 -0.995 1.00 80.75 96 TRP A C 1
ATOM 812 O O . TRP A 1 96 ? 0.891 4.329 -2.116 1.00 80.75 96 TRP A O 1
ATOM 822 N N . VAL A 1 97 ? -0.886 4.166 -0.746 1.00 76.75 97 VAL A N 1
ATOM 823 C CA . VAL A 1 97 ? -1.831 3.734 -1.782 1.00 76.75 97 VAL A CA 1
ATOM 824 C C . VAL A 1 97 ? -3.146 4.460 -1.610 1.00 76.75 97 VAL A C 1
ATOM 826 O O . VAL A 1 97 ? -3.552 4.743 -0.486 1.00 76.75 97 VAL A O 1
ATOM 829 N N . ARG A 1 98 ? -3.851 4.737 -2.706 1.00 75.81 98 ARG A N 1
ATOM 830 C CA . ARG A 1 98 ? -5.219 5.230 -2.590 1.00 75.81 98 ARG A CA 1
ATOM 831 C C . ARG A 1 98 ? -6.168 4.125 -2.112 1.00 75.81 98 ARG A C 1
ATOM 833 O O . ARG A 1 98 ? -6.566 4.185 -0.955 1.00 75.81 98 ARG A O 1
ATOM 840 N N . ASP A 1 99 ? -6.438 3.125 -2.955 1.00 71.88 99 ASP A N 1
ATOM 841 C CA . ASP A 1 99 ? -7.544 2.173 -2.738 1.00 71.88 99 ASP A CA 1
ATOM 842 C C . ASP A 1 99 ? -7.133 0.695 -2.988 1.00 71.88 99 ASP A C 1
ATOM 844 O O . ASP A 1 99 ? -7.602 0.053 -3.932 1.00 71.88 99 ASP A O 1
ATOM 848 N N . PRO A 1 100 ? -6.198 0.122 -2.208 1.00 71.19 100 PRO A N 1
ATOM 849 C CA . PRO A 1 100 ? -5.823 -1.283 -2.316 1.00 71.19 100 PRO A CA 1
ATOM 850 C C . PRO A 1 100 ? -6.898 -2.218 -1.744 1.00 71.19 100 PRO A C 1
ATOM 852 O O . PRO A 1 100 ? -7.484 -1.979 -0.690 1.00 71.19 100 PRO A O 1
ATOM 855 N N . MET A 1 101 ? -7.073 -3.376 -2.384 1.00 66.75 101 MET A N 1
ATOM 856 C CA . MET A 1 101 ? -7.934 -4.433 -1.842 1.00 66.75 101 MET A CA 1
ATOM 857 C C . MET A 1 101 ? -7.272 -5.170 -0.663 1.00 66.75 101 MET A C 1
ATOM 859 O O . MET A 1 101 ? -7.924 -5.444 0.340 1.00 66.75 101 MET A O 1
ATOM 863 N N . ASN A 1 102 ? -5.967 -5.451 -0.750 1.00 66.69 102 ASN A N 1
ATOM 864 C CA . ASN A 1 102 ? -5.192 -6.117 0.301 1.00 66.69 102 ASN A CA 1
ATOM 865 C C . ASN A 1 102 ? -3.872 -5.366 0.550 1.00 66.69 102 ASN A C 1
ATOM 867 O O . ASN A 1 102 ? -3.245 -4.905 -0.405 1.00 66.69 102 ASN A O 1
ATOM 871 N N . GLY A 1 103 ? -3.419 -5.292 1.805 1.00 64.31 103 GLY A N 1
ATOM 872 C CA . GLY A 1 103 ? -2.148 -4.657 2.177 1.00 64.31 103 GLY A CA 1
ATOM 873 C C . GLY A 1 103 ? -1.326 -5.496 3.157 1.00 64.31 103 GLY A C 1
ATOM 874 O O . GLY A 1 103 ? -1.822 -5.820 4.233 1.00 64.31 103 GLY A O 1
ATOM 875 N N . LEU A 1 104 ? -0.081 -5.816 2.782 1.00 69.31 104 LEU A N 1
ATOM 876 C CA . LEU A 1 104 ? 0.904 -6.565 3.576 1.00 69.31 104 LEU A CA 1
ATOM 877 C C . LEU A 1 104 ? 2.244 -5.814 3.602 1.00 69.31 104 LEU A C 1
ATOM 879 O O . LEU A 1 104 ? 3.105 -6.062 2.761 1.00 69.31 104 LEU A O 1
ATOM 883 N N . ASN A 1 105 ? 2.424 -4.874 4.531 1.00 71.19 105 ASN A N 1
ATOM 884 C CA . ASN A 1 105 ? 3.635 -4.051 4.625 1.00 71.19 105 ASN A CA 1
ATOM 885 C C . ASN A 1 105 ? 4.025 -3.751 6.083 1.00 71.19 105 ASN A C 1
ATOM 887 O O . ASN A 1 105 ? 3.235 -3.907 7.014 1.00 71.19 105 ASN A O 1
ATOM 891 N N . GLN A 1 106 ? 5.262 -3.287 6.286 1.00 75.06 106 GLN A N 1
ATOM 892 C CA . GLN A 1 106 ? 5.706 -2.804 7.599 1.00 75.06 106 GLN A CA 1
ATOM 893 C C . GLN A 1 106 ? 5.027 -1.476 7.946 1.00 75.06 106 GLN A C 1
ATOM 895 O O . GLN A 1 106 ? 4.418 -1.373 9.007 1.00 75.06 106 GLN A O 1
ATOM 900 N N . TYR A 1 107 ? 5.064 -0.505 7.028 1.00 81.31 107 TYR A N 1
ATOM 901 C CA . TYR A 1 107 ? 4.384 0.780 7.159 1.00 81.31 107 TYR A CA 1
ATOM 902 C C . TYR A 1 107 ? 3.484 1.029 5.952 1.00 81.31 107 TYR A C 1
ATOM 904 O O . TYR A 1 107 ? 3.953 1.125 4.816 1.00 81.31 107 TYR A O 1
ATOM 912 N N . LEU A 1 108 ? 2.185 1.163 6.200 1.00 81.62 108 LEU A N 1
ATOM 913 C CA . LEU A 1 108 ? 1.186 1.357 5.158 1.00 81.62 108 LEU A CA 1
ATOM 914 C C . LEU A 1 108 ? 0.340 2.597 5.446 1.00 81.62 108 LEU A C 1
ATOM 916 O O . LEU A 1 108 ? -0.168 2.766 6.551 1.00 81.62 108 LEU A O 1
ATOM 920 N N . TRP A 1 109 ? 0.197 3.460 4.445 1.00 85.12 109 TRP A N 1
ATOM 921 C CA . TRP A 1 109 ? -0.678 4.626 4.457 1.00 85.12 109 TRP A CA 1
ATOM 922 C C . TRP A 1 109 ? -1.690 4.498 3.332 1.00 85.12 109 TRP A C 1
ATOM 924 O O . TRP A 1 109 ? -1.317 4.436 2.160 1.00 85.12 109 TRP A O 1
ATOM 934 N N . VAL A 1 110 ? -2.968 4.437 3.680 1.00 83.88 110 VAL A N 1
ATOM 935 C CA . VAL A 1 110 ? -4.031 4.158 2.716 1.00 83.88 110 VAL A CA 1
ATOM 936 C C . 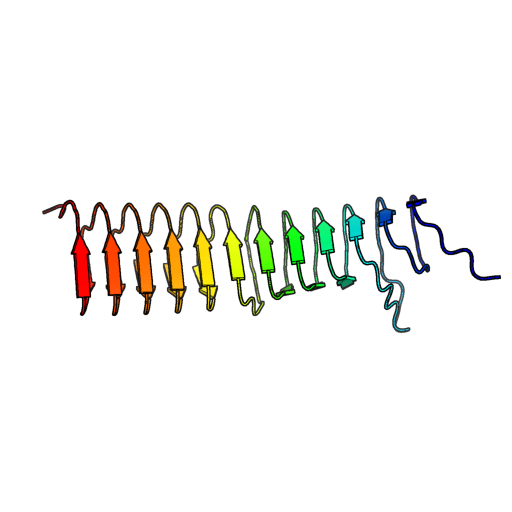VAL A 1 110 ? -5.211 5.098 2.915 1.00 83.88 110 VAL A C 1
ATOM 938 O O . VAL A 1 110 ? -5.442 5.590 4.018 1.00 83.88 110 VAL A O 1
ATOM 941 N N . ARG A 1 111 ? -5.954 5.397 1.846 1.00 86.31 111 ARG A N 1
ATOM 942 C CA . ARG A 1 111 ? -7.268 6.019 2.008 1.00 86.31 111 ARG A CA 1
ATOM 943 C C . ARG A 1 111 ? -8.274 4.946 2.415 1.00 86.31 111 ARG A C 1
ATOM 945 O O . ARG A 1 111 ? -8.662 4.942 3.579 1.00 86.31 111 ARG A O 1
ATOM 952 N N . ASP A 1 112 ? -8.561 4.015 1.510 1.00 82.44 112 ASP A N 1
ATOM 953 C CA . ASP A 1 112 ? -9.575 2.980 1.703 1.00 82.44 112 ASP A CA 1
ATOM 954 C C . ASP A 1 112 ? -8.936 1.589 1.566 1.00 82.44 112 ASP A C 1
ATOM 956 O O . ASP A 1 112 ? -8.317 1.281 0.548 1.00 82.44 112 ASP A O 1
ATOM 960 N N . LEU A 1 113 ? -9.040 0.744 2.596 1.00 82.12 113 LEU A N 1
ATOM 961 C CA . LEU A 1 113 ? -8.452 -0.601 2.611 1.00 82.12 113 LEU A CA 1
ATOM 962 C C . LEU A 1 113 ? -9.506 -1.647 2.971 1.00 82.12 113 LEU A C 1
ATOM 964 O O . LEU A 1 113 ? -10.174 -1.549 3.999 1.00 82.12 113 LEU A O 1
ATOM 968 N N . ILE A 1 114 ? -9.615 -2.702 2.162 1.00 81.62 114 ILE A N 1
ATOM 969 C CA . ILE A 1 114 ? -10.537 -3.803 2.472 1.00 81.62 114 ILE A CA 1
ATOM 970 C C . ILE A 1 114 ? -9.901 -4.743 3.503 1.00 81.62 114 ILE A C 1
ATOM 972 O O . ILE A 1 114 ? -10.469 -4.920 4.575 1.00 81.62 114 ILE A O 1
ATOM 976 N N . ASN A 1 115 ? -8.711 -5.295 3.242 1.00 78.19 115 ASN A N 1
ATOM 977 C CA . ASN A 1 115 ? -8.021 -6.168 4.201 1.00 78.19 115 ASN A CA 1
ATOM 978 C C . ASN A 1 115 ? -6.579 -5.714 4.474 1.00 78.19 115 ASN A C 1
ATOM 980 O O . ASN A 1 115 ? -5.739 -5.699 3.570 1.00 78.19 115 ASN A O 1
ATOM 984 N N . GLY A 1 116 ? -6.267 -5.395 5.731 1.00 78.25 116 GLY A N 1
ATOM 985 C CA . GLY A 1 116 ? -4.933 -4.967 6.161 1.00 78.25 116 GLY A CA 1
ATOM 986 C C . GLY A 1 116 ? -4.246 -5.940 7.113 1.00 78.25 116 GLY A C 1
ATOM 987 O O . GLY A 1 116 ? -4.816 -6.313 8.133 1.00 78.25 116 GLY A O 1
ATOM 988 N N . LEU A 1 117 ? -2.999 -6.293 6.802 1.00 82.81 117 LEU A N 1
ATOM 989 C CA . LEU A 1 117 ? -2.103 -7.078 7.648 1.00 82.81 117 LEU A CA 1
ATOM 990 C C . LEU A 1 117 ? -0.744 -6.373 7.753 1.00 82.81 117 LEU A C 1
ATOM 992 O O . LEU A 1 117 ? 0.157 -6.632 6.957 1.00 82.81 117 LEU A O 1
ATOM 996 N N . ASN A 1 118 ? -0.592 -5.449 8.703 1.00 83.56 118 ASN A N 1
ATOM 997 C CA . ASN A 1 118 ? 0.593 -4.585 8.773 1.00 83.56 118 ASN A CA 1
ATOM 998 C C . ASN A 1 118 ? 1.119 -4.417 10.203 1.00 83.56 118 ASN A C 1
ATOM 1000 O O . ASN A 1 118 ? 0.390 -4.558 11.183 1.00 83.56 118 ASN A O 1
ATOM 1004 N N . GLN A 1 119 ? 2.398 -4.064 10.336 1.00 85.00 119 GLN A N 1
ATOM 1005 C CA . GLN A 1 119 ? 2.941 -3.671 11.643 1.00 85.00 119 GLN A CA 1
ATOM 1006 C C . GLN A 1 119 ? 2.435 -2.280 12.035 1.00 85.00 119 GLN A C 1
ATOM 1008 O O . GLN A 1 119 ? 1.916 -2.105 13.133 1.00 85.00 119 GLN A O 1
ATOM 1013 N N . TYR A 1 120 ? 2.506 -1.325 11.109 1.00 87.88 120 TYR A N 1
ATOM 1014 C CA . TYR A 1 120 ? 2.026 0.040 11.279 1.00 87.88 120 TYR A CA 1
ATOM 1015 C C . TYR A 1 120 ? 1.109 0.415 10.116 1.00 87.88 120 TYR A C 1
ATOM 1017 O O . TYR A 1 120 ? 1.542 0.475 8.963 1.00 87.88 120 TYR A O 1
ATOM 1025 N N . LEU A 1 121 ? -0.157 0.691 10.416 1.00 88.06 121 LEU A N 1
ATOM 1026 C CA . LEU A 1 121 ? -1.153 1.088 9.426 1.00 88.06 121 LEU A CA 1
ATOM 1027 C C . LEU A 1 121 ? -1.776 2.435 9.795 1.00 88.06 121 LEU A C 1
ATOM 1029 O O . LEU A 1 121 ? -2.262 2.625 10.909 1.00 88.06 121 LEU A O 1
ATOM 1033 N N . TRP A 1 122 ? -1.781 3.349 8.829 1.00 90.50 122 TRP A N 1
ATOM 1034 C CA . TRP A 1 122 ? -2.549 4.585 8.855 1.00 90.50 122 TRP A CA 1
ATOM 1035 C C . TRP A 1 122 ? -3.572 4.540 7.727 1.00 90.50 122 TRP A C 1
ATOM 1037 O O . TRP A 1 122 ? -3.205 4.435 6.556 1.00 90.50 122 TRP A O 1
ATOM 1047 N N . VAL A 1 123 ? -4.856 4.582 8.060 1.00 90.50 123 VAL A N 1
ATOM 1048 C CA . VAL A 1 123 ? -5.920 4.443 7.064 1.00 90.50 123 VAL A CA 1
ATOM 1049 C C . VAL A 1 123 ? -7.098 5.349 7.385 1.00 90.50 123 VAL A C 1
ATOM 1051 O O . VAL A 1 123 ? -7.320 5.694 8.542 1.00 90.50 123 VAL A O 1
ATOM 1054 N N . ARG A 1 124 ? -7.837 5.805 6.371 1.00 91.81 124 ARG A N 1
ATOM 1055 C CA . ARG A 1 124 ? -9.098 6.501 6.631 1.00 91.81 124 ARG A CA 1
ATOM 1056 C C . ARG A 1 124 ? -10.176 5.472 6.940 1.00 91.81 124 ARG A C 1
ATOM 1058 O O . ARG A 1 124 ? -10.628 5.441 8.079 1.00 91.81 124 ARG A O 1
ATOM 1065 N N . ASP A 1 125 ? -10.466 4.609 5.973 1.00 90.06 125 ASP A N 1
ATOM 1066 C CA . ASP A 1 125 ? -11.567 3.655 6.039 1.00 90.06 125 ASP A CA 1
ATOM 1067 C C . ASP A 1 125 ? -11.019 2.228 5.889 1.00 90.06 125 ASP A C 1
ATOM 1069 O O . ASP A 1 125 ? -10.331 1.904 4.916 1.00 90.06 125 ASP A O 1
ATOM 1073 N N . LEU A 1 126 ? -11.281 1.372 6.879 1.00 88.75 126 LEU A N 1
ATOM 1074 C CA . LEU A 1 126 ? -10.793 -0.007 6.921 1.00 88.75 126 LEU A CA 1
ATOM 1075 C C . LEU A 1 126 ? -11.936 -0.995 7.133 1.00 88.75 126 LEU A C 1
ATOM 1077 O O . LEU A 1 126 ? -12.665 -0.927 8.119 1.00 88.75 126 LEU A O 1
ATOM 1081 N N . MET A 1 127 ? -12.061 -1.982 6.248 1.00 88.44 127 MET A N 1
ATOM 1082 C CA . MET A 1 127 ? -13.073 -3.021 6.433 1.00 88.44 127 MET A CA 1
ATOM 1083 C C . MET A 1 127 ? -12.617 -4.064 7.462 1.00 88.44 127 MET A C 1
ATOM 1085 O O . MET A 1 127 ? -13.272 -4.241 8.484 1.00 88.44 127 MET A O 1
ATOM 1089 N N . ASN A 1 128 ? -11.475 -4.716 7.233 1.00 86.75 128 ASN A N 1
ATOM 1090 C CA . ASN A 1 128 ? -10.906 -5.714 8.139 1.00 86.75 128 ASN A CA 1
ATOM 1091 C C . ASN A 1 128 ? -9.405 -5.468 8.349 1.00 86.75 128 ASN A C 1
ATOM 1093 O O . ASN A 1 128 ? -8.651 -5.364 7.379 1.00 86.75 128 ASN A O 1
ATOM 1097 N N . GLY A 1 129 ? -8.931 -5.441 9.596 1.00 85.31 129 GLY A N 1
ATOM 1098 C CA . GLY A 1 129 ? -7.500 -5.283 9.884 1.00 85.31 129 GLY A CA 1
ATOM 1099 C C . GLY A 1 129 ? -6.973 -6.182 10.994 1.00 85.31 129 GLY A C 1
ATOM 1100 O O . GLY A 1 129 ? -7.587 -6.258 12.055 1.00 85.31 129 GLY A O 1
ATOM 1101 N N . LEU A 1 130 ? -5.805 -6.796 10.780 1.00 88.44 130 LEU A N 1
ATOM 1102 C CA . LEU A 1 130 ? -4.981 -7.359 11.853 1.00 88.44 130 LEU A CA 1
ATOM 1103 C C . LEU A 1 130 ? -3.639 -6.622 11.885 1.00 88.44 130 LEU A C 1
ATOM 1105 O O . LEU A 1 130 ? -2.786 -6.859 11.028 1.00 88.44 130 LEU A O 1
ATOM 1109 N N . ASN A 1 131 ? -3.446 -5.713 12.843 1.00 89.50 131 ASN A N 1
ATOM 1110 C CA . ASN A 1 131 ? -2.238 -4.884 12.886 1.00 89.50 131 ASN A CA 1
ATOM 1111 C C . ASN A 1 131 ? -1.648 -4.772 14.293 1.00 89.50 131 ASN A C 1
ATOM 1113 O O . ASN A 1 131 ? -2.347 -4.877 15.297 1.00 89.50 131 ASN A O 1
ATOM 1117 N N . GLN A 1 132 ? -0.343 -4.522 14.393 1.00 89.12 132 GLN A N 1
ATOM 1118 C CA . GLN A 1 132 ? 0.259 -4.228 15.700 1.00 89.12 132 GLN A CA 1
ATOM 1119 C C . GLN A 1 132 ? -0.120 -2.814 16.148 1.00 89.12 132 GLN A C 1
ATOM 1121 O O . GLN A 1 132 ? -0.656 -2.636 17.238 1.00 89.12 132 GLN A O 1
ATOM 1126 N N . TYR A 1 133 ? 0.071 -1.830 15.273 1.00 91.50 133 TYR A N 1
ATOM 1127 C CA . TYR A 1 133 ? -0.282 -0.435 15.498 1.00 91.50 133 TYR A CA 1
ATOM 1128 C C . TYR A 1 133 ? -1.189 0.053 14.375 1.00 91.50 133 TYR A C 1
ATOM 1130 O O . TYR A 1 133 ? -0.797 0.073 13.206 1.00 91.50 133 TYR A O 1
ATOM 1138 N N . LEU A 1 134 ? -2.398 0.470 14.736 1.00 91.50 134 LEU A N 1
ATOM 1139 C CA . LEU A 1 134 ? -3.384 0.981 13.797 1.00 91.50 134 LEU A CA 1
ATOM 1140 C C . LEU A 1 134 ? -3.864 2.368 14.215 1.00 91.50 134 LEU A C 1
ATOM 1142 O O . LEU A 1 134 ? -4.331 2.565 15.336 1.00 91.50 134 LEU A O 1
ATOM 1146 N N . TRP A 1 135 ? -3.790 3.307 13.276 1.00 93.44 135 TRP A N 1
ATOM 1147 C CA . TRP A 1 135 ? -4.527 4.560 13.327 1.00 93.44 135 TRP A CA 1
ATOM 1148 C C . TRP A 1 135 ? -5.538 4.581 12.190 1.00 93.44 135 TRP A C 1
ATOM 1150 O O . TRP A 1 135 ? -5.171 4.467 11.017 1.00 93.44 135 TRP A O 1
ATOM 1160 N N . VAL A 1 136 ? -6.810 4.712 12.540 1.00 92.69 136 VAL A N 1
ATOM 1161 C CA . VAL A 1 136 ? -7.908 4.653 11.583 1.00 92.69 136 VAL A CA 1
ATOM 1162 C C . VAL A 1 136 ? -8.975 5.684 11.913 1.00 92.69 136 VAL A C 1
ATOM 1164 O O . VAL A 1 136 ? -9.158 6.044 13.075 1.00 92.69 136 VAL A O 1
ATOM 1167 N N . ARG A 1 137 ? -9.669 6.211 10.901 1.00 93.19 137 ARG A N 1
ATOM 1168 C CA . ARG A 1 137 ? -10.886 6.976 11.170 1.00 93.19 137 ARG A CA 1
ATOM 1169 C C . ARG A 1 137 ? -12.020 5.999 11.448 1.00 93.19 137 ARG A C 1
ATOM 1171 O O . ARG A 1 137 ? -12.456 5.943 12.591 1.00 93.19 137 ARG A O 1
ATOM 1178 N N . ASP A 1 138 ? -12.367 5.190 10.455 1.00 91.19 138 ASP A N 1
ATOM 1179 C CA . ASP A 1 138 ? -13.527 4.306 10.488 1.00 91.19 138 ASP A CA 1
ATOM 1180 C C . ASP A 1 138 ? -13.084 2.853 10.246 1.00 91.19 138 ASP A C 1
ATOM 1182 O O . ASP A 1 138 ? -12.419 2.554 9.249 1.00 91.19 138 ASP A O 1
ATOM 1186 N N . ILE A 1 139 ? -13.420 1.934 11.161 1.00 91.06 139 ILE A N 1
ATOM 1187 C CA . ILE A 1 139 ? -13.135 0.499 10.998 1.00 91.06 139 ILE A CA 1
ATOM 1188 C C . ILE A 1 139 ? -14.355 -0.382 11.266 1.00 91.06 139 ILE A C 1
ATOM 1190 O O . ILE A 1 139 ? -15.010 -0.267 12.304 1.00 91.06 139 ILE A O 1
ATOM 1194 N N . MET A 1 140 ? -14.633 -1.318 10.350 1.00 89.12 140 MET A N 1
ATOM 1195 C CA . MET A 1 140 ? -15.695 -2.305 10.574 1.00 89.12 140 MET A CA 1
ATOM 1196 C C . MET A 1 140 ? -15.246 -3.408 11.535 1.00 89.12 140 MET A C 1
ATOM 1198 O O . MET A 1 140 ? -15.886 -3.595 12.565 1.00 89.12 140 MET A O 1
ATOM 1202 N N . ASN A 1 141 ? -14.146 -4.106 11.229 1.00 88.31 141 ASN A N 1
ATOM 1203 C CA . ASN A 1 141 ? -13.604 -5.188 12.053 1.00 88.31 141 ASN A CA 1
ATOM 1204 C C . ASN A 1 141 ? -12.087 -5.046 12.258 1.00 88.31 141 ASN A C 1
ATOM 1206 O O . ASN A 1 141 ? -11.331 -4.935 11.291 1.00 88.31 141 ASN A O 1
ATOM 1210 N N . GLY A 1 142 ? -11.607 -5.132 13.502 1.00 86.31 142 GLY A N 1
ATOM 1211 C CA . GLY A 1 142 ? -10.169 -5.066 13.793 1.00 86.31 142 GLY A CA 1
ATOM 1212 C C . GLY A 1 142 ? -9.693 -5.992 14.909 1.00 86.31 142 GLY A C 1
ATOM 1213 O O . GLY A 1 142 ? -10.317 -6.061 15.963 1.00 86.31 142 GLY A O 1
ATOM 1214 N N . LEU A 1 143 ? -8.548 -6.651 14.717 1.00 90.00 143 LEU A N 1
ATOM 1215 C CA . LEU A 1 143 ? -7.773 -7.250 15.808 1.00 90.00 143 LEU A CA 1
ATOM 1216 C C . LEU A 1 143 ? -6.416 -6.555 15.887 1.00 90.00 143 LEU A C 1
ATOM 1218 O O . LEU A 1 143 ? -5.551 -6.805 15.047 1.00 90.00 143 LEU A O 1
ATOM 1222 N N . ASN A 1 144 ? -6.211 -5.682 16.875 1.00 90.25 144 ASN A N 1
ATOM 1223 C CA . ASN A 1 144 ? -4.959 -4.930 16.967 1.00 90.25 144 ASN A CA 1
ATOM 1224 C C . ASN A 1 144 ? -4.335 -4.963 18.361 1.00 90.25 144 ASN A C 1
ATOM 1226 O O . ASN A 1 144 ? -5.020 -5.096 19.371 1.00 90.25 144 ASN A O 1
ATOM 1230 N N . GLN A 1 145 ? -3.013 -4.821 18.446 1.00 89.12 145 GLN A N 1
ATOM 1231 C CA . GLN A 1 145 ? -2.380 -4.626 19.756 1.00 89.12 145 GLN A CA 1
ATOM 1232 C C . GLN A 1 145 ? -2.661 -3.206 20.256 1.00 89.12 145 GLN A C 1
ATOM 1234 O O . GLN A 1 145 ? -3.164 -3.029 21.361 1.00 89.12 145 GLN A O 1
ATOM 1239 N N . TYR A 1 146 ? -2.433 -2.207 19.406 1.00 92.50 146 TYR A N 1
ATOM 1240 C CA . TYR A 1 146 ? -2.687 -0.800 19.688 1.00 92.50 146 TYR A CA 1
ATOM 1241 C C . TYR A 1 146 ? -3.585 -0.205 18.609 1.00 92.50 146 TYR A C 1
ATOM 1243 O O . TYR A 1 146 ? -3.215 -0.176 17.433 1.00 92.50 146 TYR A O 1
ATOM 1251 N N . LEU A 1 147 ? -4.748 0.298 19.018 1.00 91.31 147 LEU A N 1
ATOM 1252 C CA . LEU A 1 147 ? -5.711 0.940 18.135 1.00 91.31 147 LEU A CA 1
ATOM 1253 C C . LEU A 1 147 ? -6.009 2.370 18.582 1.00 91.31 147 LEU A C 1
ATOM 1255 O O . LEU A 1 147 ? -6.455 2.598 19.705 1.00 91.31 147 LEU A O 1
ATOM 1259 N N . TRP A 1 148 ? -5.824 3.309 17.660 1.00 93.44 148 TRP A N 1
ATOM 1260 C CA . TRP A 1 148 ? -6.426 4.635 17.692 1.00 93.44 148 TRP A CA 1
ATOM 1261 C C . TRP A 1 148 ? -7.485 4.727 16.603 1.00 93.44 148 TRP A C 1
ATOM 1263 O O . TRP A 1 148 ? -7.171 4.588 15.421 1.00 93.44 148 TRP A O 1
ATOM 1273 N N . VAL A 1 149 ? -8.730 4.959 17.003 1.00 93.06 149 VAL A N 1
ATOM 1274 C CA . VAL A 1 149 ? -9.873 4.965 16.093 1.00 93.06 149 VAL A CA 1
ATOM 1275 C C . VAL A 1 149 ? -10.852 6.084 16.424 1.00 93.06 149 VAL A C 1
ATOM 1277 O O . VAL A 1 149 ? -11.014 6.451 17.588 1.00 93.06 149 VAL A O 1
ATOM 1280 N N . ARG A 1 150 ? -11.501 6.655 15.404 1.00 92.25 150 ARG A N 1
ATOM 1281 C CA . ARG A 1 150 ? -12.666 7.507 15.644 1.00 92.25 150 ARG A CA 1
ATOM 1282 C C . ARG A 1 150 ? -13.898 6.642 15.851 1.00 92.25 150 ARG A C 1
ATOM 1284 O O . ARG A 1 150 ? -14.424 6.681 16.953 1.00 92.25 150 ARG A O 1
ATOM 1291 N N . ASP A 1 151 ? -14.256 5.857 14.842 1.00 90.31 151 ASP A N 1
ATOM 1292 C CA . ASP A 1 151 ? -15.463 5.043 14.790 1.00 90.31 151 ASP A CA 1
ATOM 1293 C C . ASP A 1 151 ? -15.107 3.561 14.564 1.00 90.31 151 ASP A C 1
ATOM 1295 O O . ASP A 1 151 ? -14.430 3.200 13.596 1.00 90.31 151 ASP A O 1
ATOM 1299 N N . ILE A 1 152 ? -15.550 2.682 15.468 1.00 89.50 152 ILE A N 1
ATOM 1300 C CA . ILE A 1 152 ? -15.389 1.223 15.343 1.00 89.50 152 ILE A CA 1
ATOM 1301 C C . ILE A 1 152 ? -16.727 0.514 15.514 1.00 89.50 152 ILE A C 1
ATOM 1303 O O . ILE A 1 152 ? -17.468 0.817 16.448 1.00 89.50 152 ILE A O 1
ATOM 1307 N N . MET A 1 153 ? -17.008 -0.444 14.626 1.00 89.06 153 MET A N 1
ATOM 1308 C CA . MET A 1 153 ? -18.133 -1.371 14.795 1.00 89.06 153 MET A CA 1
ATOM 1309 C C . MET A 1 153 ? -17.736 -2.549 15.690 1.00 89.06 153 MET A C 1
ATOM 1311 O O . MET A 1 153 ? -18.305 -2.734 16.757 1.00 89.06 153 MET A O 1
ATOM 1315 N N . ASN A 1 154 ? -16.720 -3.322 15.294 1.00 86.38 154 ASN A N 1
ATOM 1316 C CA . ASN A 1 154 ? -16.279 -4.508 16.024 1.00 86.38 154 ASN A CA 1
ATOM 1317 C C . ASN A 1 154 ? -14.752 -4.594 16.107 1.00 86.38 154 ASN A C 1
ATOM 1319 O O . ASN A 1 154 ? -14.027 -4.344 15.142 1.00 86.38 154 ASN A O 1
ATOM 1323 N N . GLY A 1 155 ? -14.233 -5.048 17.247 1.00 85.25 155 GLY A N 1
ATOM 1324 C CA . GLY A 1 155 ? -12.828 -5.421 17.327 1.00 85.25 155 GLY A CA 1
ATOM 1325 C C . GLY A 1 155 ? -12.357 -5.897 18.690 1.00 85.25 155 GLY A C 1
ATOM 1326 O O . GLY A 1 155 ? -12.957 -5.593 19.718 1.00 85.25 155 GLY A O 1
ATOM 1327 N N . LEU A 1 156 ? -11.243 -6.626 18.688 1.00 87.44 156 LEU A N 1
ATOM 1328 C CA . LEU A 1 156 ? -10.515 -7.003 19.897 1.00 87.44 156 LEU A CA 1
ATOM 1329 C C . LEU A 1 156 ? -9.178 -6.279 19.885 1.00 87.44 156 LEU A C 1
ATOM 1331 O O . LEU A 1 156 ? -8.346 -6.514 19.008 1.00 87.44 156 LEU A O 1
ATOM 1335 N N . ASN A 1 157 ? -8.971 -5.398 20.860 1.00 89.44 157 ASN A N 1
ATOM 1336 C CA . ASN A 1 157 ? -7.746 -4.619 20.952 1.00 89.44 157 ASN A CA 1
ATOM 1337 C C . ASN A 1 157 ? -7.157 -4.712 22.357 1.00 89.44 157 ASN A C 1
ATOM 1339 O O . ASN A 1 157 ? -7.899 -4.616 23.332 1.00 89.44 157 ASN A O 1
ATOM 1343 N N . GLN A 1 158 ? -5.836 -4.896 22.466 1.00 88.00 158 GLN A N 1
ATOM 1344 C CA . GLN A 1 158 ? -5.176 -4.897 23.781 1.00 88.00 158 GLN A CA 1
ATOM 1345 C C . GLN A 1 158 ? -5.180 -3.492 24.389 1.00 88.00 158 GLN A C 1
ATOM 1347 O O . GLN A 1 158 ? -5.456 -3.325 25.574 1.00 88.00 158 GLN A O 1
ATOM 1352 N N . TYR A 1 159 ? -4.929 -2.484 23.554 1.00 89.81 159 TYR A N 1
ATOM 1353 C CA . TYR A 1 159 ? -5.001 -1.074 23.903 1.00 89.81 159 TYR A CA 1
ATOM 1354 C C . TYR A 1 159 ? -5.872 -0.346 22.884 1.00 89.81 159 TYR A C 1
ATOM 1356 O O . TYR A 1 159 ? -5.585 -0.363 21.685 1.00 89.81 159 TYR A O 1
ATOM 1364 N N . LEU A 1 160 ? -6.931 0.299 23.370 1.00 88.94 160 LEU A N 1
ATOM 1365 C CA . LEU A 1 16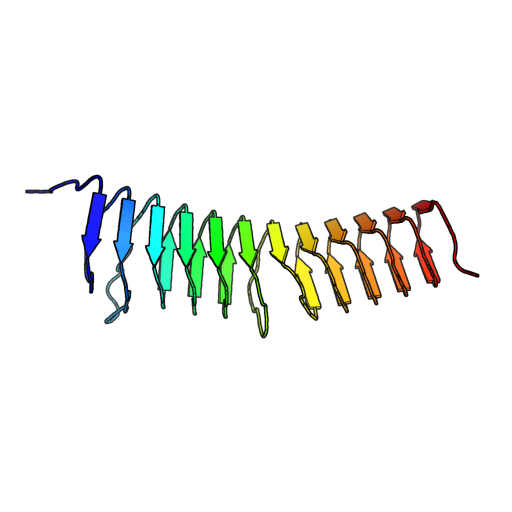0 ? -7.912 0.999 22.551 1.00 88.94 160 LEU A CA 1
ATOM 1366 C C . LEU A 1 160 ? -8.035 2.454 22.994 1.00 88.94 160 LEU A C 1
ATOM 1368 O O . LEU A 1 160 ? -8.374 2.735 24.141 1.00 88.94 160 LEU A O 1
ATOM 1372 N N . CYS A 1 161 ? -7.825 3.369 22.055 1.00 91.00 161 CYS A N 1
ATOM 1373 C CA . CYS A 1 161 ? -8.310 4.733 22.142 1.00 91.00 161 CYS A CA 1
ATOM 1374 C C . CYS A 1 161 ? -9.371 4.923 21.061 1.00 91.00 161 CYS A C 1
ATOM 1376 O O . CYS A 1 161 ? -9.066 4.862 19.869 1.00 91.00 161 CYS A O 1
ATOM 1378 N N . VAL A 1 162 ? -10.616 5.107 21.490 1.00 89.69 162 VAL A N 1
ATOM 1379 C CA . VAL A 1 162 ? -11.771 5.292 20.614 1.00 89.69 162 VAL A CA 1
ATOM 1380 C C . VAL A 1 162 ? -12.497 6.570 20.993 1.00 89.69 162 VAL A C 1
ATOM 1382 O O . VAL A 1 162 ? -12.623 6.879 22.179 1.00 89.69 162 VAL A O 1
ATOM 1385 N N . ARG A 1 163 ? -12.949 7.320 19.986 1.00 89.69 163 ARG A N 1
ATOM 1386 C CA . ARG A 1 163 ? -13.824 8.469 20.216 1.00 89.69 163 ARG A CA 1
ATOM 1387 C C . ARG A 1 163 ? -15.275 8.020 20.359 1.00 89.69 163 ARG A C 1
ATOM 1389 O O . ARG A 1 163 ? -15.905 8.359 21.352 1.00 89.69 163 ARG A O 1
ATOM 1396 N N . ASP A 1 164 ? -15.748 7.243 19.394 1.00 82.94 164 ASP A N 1
ATOM 1397 C CA . ASP A 1 164 ? -17.137 6.850 19.225 1.00 82.94 164 ASP A CA 1
ATOM 1398 C C . ASP A 1 164 ? -17.201 5.334 18.921 1.00 82.94 164 ASP A C 1
ATOM 1400 O O . ASP A 1 164 ? -16.487 4.804 18.067 1.00 82.94 164 ASP A O 1
ATOM 1404 N N . ILE A 1 165 ? -18.022 4.595 19.672 1.00 76.12 165 ILE A N 1
ATOM 1405 C CA . ILE A 1 165 ? -18.291 3.170 19.415 1.00 76.12 165 ILE A CA 1
ATOM 1406 C C . ILE A 1 165 ? -19.677 3.089 18.784 1.00 76.12 165 ILE A C 1
ATOM 1408 O O . ILE A 1 165 ? -20.653 3.530 19.392 1.00 76.12 165 ILE A O 1
ATOM 1412 N N . MET A 1 166 ? -19.761 2.531 17.576 1.00 76.00 166 MET A N 1
ATOM 1413 C CA . MET A 1 166 ? -21.038 2.295 16.905 1.00 76.00 166 MET A CA 1
ATOM 1414 C C . MET A 1 166 ? -21.629 0.988 17.450 1.00 76.00 166 MET A C 1
ATOM 1416 O O . MET A 1 166 ? -21.121 -0.085 17.134 1.00 76.00 166 MET A O 1
ATOM 1420 N N . VAL A 1 167 ? -22.649 1.092 18.311 1.00 61.09 167 VAL A N 1
ATOM 1421 C CA . VAL A 1 167 ? -23.405 -0.046 18.879 1.00 61.09 167 VAL A CA 1
ATOM 1422 C C . VAL A 1 167 ? -24.637 -0.343 18.036 1.00 61.09 167 VAL A C 1
ATOM 1424 O O . VAL A 1 167 ? -25.323 0.634 17.655 1.00 61.09 167 VAL A O 1
#

Secondary structure (DSSP, 8-state):
-----SEEEEEE-SS---SEEEEEEE---SSS-----EEEEEEEEESS-EEEEEEEEEEEEEEEEEEEEEEEEEEEEEEEEEEE-S--B--EEEEEESS-SEE--SEEEEEEEEEEEEEEEEEEEEEEEEEEEEEEEEEEEEEEEEEEEEEEEEEEEEEEEEEEE--

Radius of gyration: 19.66 Å; chains: 1; bounding box: 58×27×51 Å

pLDDT: mean 71.31, std 15.79, range [27.45, 93.44]

Sequence (167 aa):
MDGLNQYLWVRDLMNGLNQYLWVRDLMNVNETSMNGLNQYLWVRTSMNGLNQYLWVRDTMNGLNQYLWVRDLMIGLNQYLCVRDIMRHHGLNQYLWVRDPMNGLNQYLWVRDLINGLNQYLWVRDLMNGLNQYLWVRDIMNGLNQYLWVRDIMNGLNQYLCVRDIMV

Foldseek 3Di:
DAPADAEDEEAEDAAHAYQYYEYAAYDDDDPDPRARAHAEYEYAEDEEYEYQAYEYAEYEEYEYQAYEYAEYAEYEYQEYEYEDYPHYDYAYAAYEYEADAEDDYAHYEYAAYAEYEYAHYEYAEYEEYEYAHYEYAEYEEYEYQDYDYAEYAYYDYVHDDYNDYDD